Protein AF-A0A836SWH4-F1 (afdb_monomer)

Radius of gyration: 23.83 Å; Cα contacts (8 Å, |Δi|>4): 58; chains: 1; bounding box: 42×66×72 Å

pLDDT: mean 87.06, std 19.88, range [36.25, 98.75]

Solvent-accessible surface area (backbone atoms only — not comparable to full-atom values): 7733 Å² total; per-residue (Å²): 137,92,85,79,89,80,86,86,80,78,75,81,86,83,90,84,80,84,80,75,83,64,74,82,71,76,48,39,62,59,53,8,50,56,53,33,54,53,45,36,74,74,52,69,51,49,73,71,43,45,57,53,47,32,54,53,35,29,57,47,34,44,54,45,48,53,54,72,68,41,83,88,55,54,75,63,60,41,50,50,55,48,48,52,50,52,51,53,51,49,57,57,48,55,76,64,42,52,72,68,43,42,51,52,46,62,66,46,51,60,54,53,54,49,50,56,51,52,52,53,52,50,54,51,55,62,74,75,108

Foldseek 3Di:
DDDDDDDPPDDDDDPPPDPPDDPPDDDLLRQLVVVLVVLCVQQVDDPVLSVQSSVLSSVLSVVLVVLVPPPVDDPVRSVVSNVVSVVVSLVSNPVSHDPVSNVSVVVCVVVVVVVVVVVVVVVVVVVVD

Mean predicted aligned error: 9.41 Å

Sequence (129 aa):
MKKTMTILMSLFFVVAIFNQAKAQQKTPEEKAKIQTDKLVTSLNLTKVQTDKVHAIALKYAEKIENVRLNNSLIAEERQDQIKDLREEREQELKTVLTPEQFEKYKELKPQWKKENREQRKLEQLKKMK

Secondary structure (DSSP, 8-state):
------------------------PPPHHHHHHHHHHHHHHHHT--HHHHHHHHHHHHHHHHHHHHHHH-TTS-HHHHHHHHHHHHHHHHHHHHHHS-HHHHHHHHHHHHHHHHHHHHHHHHHHHHHT-

Nearest PDB structures (foldseek):
  5iz2-assembly1_B  TM=6.118E-01  e=9.387E+00  Trichonephila clavipes
  7e4g-assembly1_A  TM=6.120E-01  e=9.919E+00  Promethearchaeati archaeon

Structure (mmCIF, N/CA/C/O backbone):
data_AF-A0A836SWH4-F1
#
_entry.id   AF-A0A836SWH4-F1
#
loop_
_atom_site.group_PDB
_atom_site.id
_atom_site.type_symbol
_atom_site.label_atom_id
_atom_site.label_alt_id
_atom_site.label_comp_id
_atom_site.label_asym_id
_atom_site.label_entity_id
_atom_site.label_seq_id
_atom_site.pdbx_PDB_ins_code
_atom_site.Cartn_x
_atom_site.Cartn_y
_atom_site.Cartn_z
_atom_site.occupancy
_atom_site.B_iso_or_equiv
_atom_site.auth_seq_id
_atom_site.auth_comp_id
_atom_site.auth_asym_id
_atom_site.auth_atom_id
_atom_site.pdbx_PDB_model_num
ATOM 1 N N . MET A 1 1 ? 0.375 -55.894 -55.316 1.00 36.25 1 MET A N 1
ATOM 2 C CA . MET A 1 1 ? 1.427 -56.347 -54.377 1.00 36.25 1 MET A CA 1
ATOM 3 C C . MET A 1 1 ? 2.005 -55.122 -53.696 1.00 36.25 1 MET A C 1
ATOM 5 O O . MET A 1 1 ? 2.379 -54.181 -54.378 1.00 36.25 1 MET A O 1
ATOM 9 N N . LYS A 1 2 ? 1.948 -55.103 -52.363 1.00 39.84 2 LYS A N 1
ATOM 10 C CA . LYS A 1 2 ? 2.339 -53.984 -51.495 1.00 39.84 2 LYS A CA 1
ATOM 11 C C . LYS A 1 2 ? 3.861 -53.821 -51.478 1.00 39.84 2 LYS A C 1
ATOM 13 O O . LYS A 1 2 ? 4.537 -54.847 -51.465 1.00 39.84 2 LYS A O 1
ATOM 18 N N . LYS A 1 3 ? 4.333 -52.570 -51.429 1.00 40.06 3 LYS A N 1
ATOM 19 C CA . LYS A 1 3 ? 5.626 -52.036 -50.930 1.00 40.06 3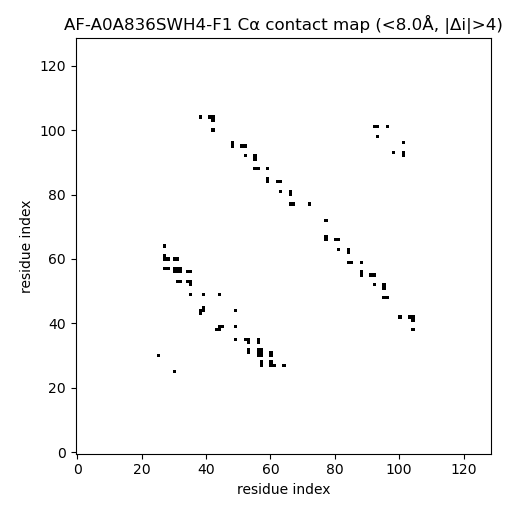 LYS A CA 1
ATOM 20 C C . LYS A 1 3 ? 5.678 -50.568 -51.389 1.00 40.06 3 LYS A C 1
ATOM 22 O O . LYS A 1 3 ? 5.357 -50.333 -52.543 1.00 40.06 3 LYS A O 1
ATOM 27 N N . THR A 1 4 ? 6.028 -49.518 -50.662 1.00 48.22 4 THR A N 1
ATOM 28 C CA . THR A 1 4 ? 6.430 -49.174 -49.285 1.00 48.22 4 THR A CA 1
ATOM 29 C C . THR A 1 4 ? 6.580 -47.638 -49.312 1.00 48.22 4 THR A C 1
ATOM 31 O O . THR A 1 4 ? 6.678 -47.076 -50.400 1.00 48.22 4 THR A O 1
ATOM 34 N N . MET A 1 5 ? 6.737 -47.000 -48.144 1.00 41.34 5 MET A N 1
ATOM 35 C CA . MET A 1 5 ? 7.207 -45.610 -47.962 1.00 41.34 5 MET A CA 1
ATOM 36 C C . MET A 1 5 ? 6.170 -44.526 -48.336 1.00 41.34 5 MET A C 1
ATOM 38 O O . MET A 1 5 ? 5.769 -44.411 -49.479 1.00 41.34 5 MET A O 1
ATOM 42 N N . THR A 1 6 ? 5.685 -43.645 -47.461 1.00 43.91 6 THR A N 1
ATOM 43 C CA . THR A 1 6 ? 6.381 -42.948 -46.375 1.00 43.91 6 THR A CA 1
ATOM 44 C C . THR A 1 6 ? 5.323 -42.406 -45.409 1.00 43.91 6 THR A C 1
ATOM 46 O O . THR A 1 6 ? 4.424 -41.675 -45.816 1.00 43.91 6 THR A O 1
ATOM 49 N N . ILE A 1 7 ? 5.414 -42.775 -44.132 1.00 44.78 7 ILE A N 1
ATOM 50 C CA . ILE A 1 7 ? 4.657 -42.143 -43.049 1.00 44.78 7 ILE A CA 1
ATOM 51 C C . ILE A 1 7 ? 5.384 -40.832 -42.743 1.00 44.78 7 ILE A C 1
ATOM 53 O O . ILE A 1 7 ? 6.481 -40.855 -42.188 1.00 44.78 7 ILE A O 1
ATOM 57 N N . LEU A 1 8 ? 4.802 -39.694 -43.124 1.00 42.84 8 LEU A N 1
ATOM 58 C CA . LEU A 1 8 ? 5.292 -38.385 -42.700 1.00 42.84 8 LEU A CA 1
ATOM 59 C C . LEU A 1 8 ? 4.770 -38.104 -41.284 1.00 42.84 8 LEU A C 1
ATOM 61 O O . LEU A 1 8 ? 3.805 -37.379 -41.075 1.00 42.84 8 LEU A O 1
ATOM 65 N N . MET A 1 9 ? 5.407 -38.740 -40.305 1.00 47.31 9 MET A N 1
ATOM 66 C CA . MET A 1 9 ? 5.320 -38.370 -38.897 1.00 47.31 9 MET A CA 1
ATOM 67 C C . MET A 1 9 ? 6.375 -37.284 -38.661 1.00 47.31 9 MET A C 1
ATOM 69 O O . MET A 1 9 ? 7.498 -37.565 -38.250 1.00 47.31 9 MET A O 1
ATOM 73 N N . SER A 1 10 ? 6.041 -36.039 -39.009 1.00 48.62 10 SER A N 1
ATOM 74 C CA . SER A 1 10 ? 6.907 -34.882 -38.779 1.00 48.62 10 SER A CA 1
ATOM 75 C C . SER A 1 10 ? 6.621 -34.249 -37.417 1.00 48.62 10 SER A C 1
ATOM 77 O O . SER A 1 10 ? 5.643 -33.529 -37.243 1.00 48.62 10 SER A O 1
ATOM 79 N N . LEU A 1 11 ? 7.534 -34.553 -36.495 1.00 41.72 11 LEU A N 1
ATOM 80 C CA . LEU A 1 11 ? 8.120 -33.684 -35.473 1.00 41.72 11 LEU A CA 1
ATOM 81 C C . LEU A 1 11 ? 7.197 -32.871 -34.543 1.00 41.72 11 LEU A C 1
ATOM 83 O O . LEU A 1 11 ? 6.689 -31.810 -34.881 1.00 41.72 11 LEU A O 1
ATOM 87 N N . PHE A 1 12 ? 7.143 -33.353 -33.299 1.00 39.53 12 PHE A N 1
ATOM 88 C CA . PHE A 1 12 ? 7.594 -32.634 -32.100 1.00 39.53 12 PHE A CA 1
ATOM 89 C C . PHE A 1 12 ? 7.277 -31.130 -31.996 1.00 39.53 12 PHE A C 1
ATOM 91 O O . PHE A 1 12 ? 7.949 -30.290 -32.576 1.00 39.53 12 PHE A O 1
ATOM 98 N N . PHE A 1 13 ? 6.309 -30.842 -31.122 1.00 44.72 13 PHE A N 1
ATOM 99 C CA . PHE A 1 13 ? 6.470 -30.042 -29.900 1.00 44.72 13 PHE A CA 1
ATOM 100 C C . PHE A 1 13 ? 7.331 -28.759 -29.949 1.00 44.72 13 PHE A C 1
ATOM 102 O O . PHE A 1 13 ? 8.515 -28.775 -30.261 1.00 44.72 13 PHE A O 1
ATOM 109 N N . VAL A 1 14 ? 6.741 -27.714 -29.354 1.00 46.75 14 VAL A N 1
ATOM 110 C CA . VAL A 1 14 ? 7.338 -26.472 -28.824 1.00 46.75 14 VAL A CA 1
ATOM 111 C C . VAL A 1 14 ? 7.306 -25.259 -29.759 1.00 46.75 14 VAL A C 1
ATOM 113 O O . VAL A 1 14 ? 8.257 -24.976 -30.471 1.00 46.75 14 VAL A O 1
ATOM 116 N N . VAL A 1 15 ? 6.285 -24.417 -29.558 1.00 47.84 15 VAL A N 1
ATOM 117 C CA . VAL A 1 15 ? 6.526 -23.023 -29.132 1.00 47.84 15 VAL A CA 1
ATOM 118 C C . VAL A 1 15 ? 5.580 -22.695 -27.970 1.00 47.84 15 VAL A C 1
ATOM 120 O O . VAL A 1 15 ? 4.670 -21.882 -28.065 1.00 47.84 15 VAL A O 1
ATOM 123 N N . ALA A 1 16 ? 5.786 -23.371 -26.842 1.00 53.53 16 ALA A N 1
ATOM 124 C CA . ALA A 1 16 ? 5.373 -22.866 -25.537 1.00 53.53 16 ALA A CA 1
ATOM 125 C C . ALA A 1 16 ? 6.625 -22.300 -24.861 1.00 53.53 16 ALA A C 1
ATOM 127 O O . ALA A 1 16 ? 7.194 -22.919 -23.969 1.00 53.53 16 ALA A O 1
ATOM 128 N N . ILE A 1 17 ? 7.112 -21.151 -25.335 1.00 51.72 17 ILE A N 1
ATOM 129 C CA . ILE A 1 17 ? 8.222 -20.449 -24.683 1.00 51.72 17 ILE A CA 1
ATOM 130 C C . ILE A 1 17 ? 7.869 -18.973 -24.583 1.00 51.72 17 ILE A C 1
ATOM 132 O O . ILE A 1 17 ? 8.267 -18.180 -25.418 1.00 51.72 17 ILE A O 1
ATOM 136 N N . PHE A 1 18 ? 7.120 -18.633 -23.536 1.00 51.06 18 PHE A N 1
ATOM 137 C CA . PHE A 1 18 ? 7.416 -17.488 -22.667 1.00 51.06 18 PHE A CA 1
ATOM 138 C C . PHE A 1 18 ? 6.918 -17.786 -21.244 1.00 51.06 18 PHE A C 1
ATOM 140 O O . PHE A 1 18 ? 6.307 -16.954 -20.587 1.00 51.06 18 PHE A O 1
ATOM 147 N N . ASN A 1 19 ? 7.201 -18.988 -20.733 1.00 51.00 19 ASN A N 1
ATOM 148 C CA . ASN A 1 19 ? 7.202 -19.225 -19.287 1.00 51.00 19 ASN A CA 1
ATOM 149 C C . ASN A 1 19 ? 8.652 -19.172 -18.798 1.00 51.00 19 ASN A C 1
ATOM 151 O O . ASN A 1 19 ? 9.246 -20.150 -18.351 1.00 51.00 19 ASN A O 1
ATOM 155 N N . GLN A 1 20 ? 9.258 -17.998 -18.966 1.00 46.03 20 GLN A N 1
ATOM 156 C CA . GLN A 1 20 ? 10.569 -17.699 -18.416 1.00 46.03 20 GLN A CA 1
ATOM 157 C C . GLN A 1 20 ? 10.384 -17.439 -16.919 1.00 46.03 20 GLN A C 1
ATOM 159 O O . GLN A 1 20 ? 9.998 -16.342 -16.531 1.00 46.03 20 GLN A O 1
ATOM 164 N N . ALA A 1 21 ? 10.564 -18.493 -16.118 1.00 44.81 21 ALA A N 1
ATOM 165 C CA . ALA A 1 21 ? 10.852 -18.513 -14.681 1.00 44.81 21 ALA A CA 1
ATOM 166 C C . ALA A 1 21 ? 10.640 -17.187 -13.912 1.00 44.81 21 ALA A C 1
ATOM 168 O O . ALA A 1 21 ? 11.568 -16.639 -13.316 1.00 44.81 21 ALA A O 1
ATOM 169 N N . LYS A 1 22 ? 9.409 -16.669 -13.861 1.00 46.31 22 LYS A N 1
ATOM 170 C CA . LYS A 1 22 ? 9.028 -15.719 -12.819 1.00 46.31 22 LYS A CA 1
ATOM 171 C C . LYS A 1 22 ? 8.652 -16.581 -11.629 1.00 46.31 22 LYS A C 1
ATOM 173 O O . LYS A 1 22 ? 7.613 -17.233 -11.664 1.00 46.31 22 LYS A O 1
ATOM 178 N N . ALA A 1 23 ? 9.494 -16.610 -10.593 1.00 54.34 23 ALA A N 1
ATOM 179 C CA . ALA A 1 23 ? 9.047 -17.020 -9.262 1.00 54.34 23 ALA A CA 1
ATOM 180 C C . ALA A 1 23 ? 7.659 -16.405 -9.045 1.00 54.34 23 ALA A C 1
ATOM 182 O O . ALA A 1 23 ? 7.532 -15.192 -9.225 1.00 54.34 23 ALA A O 1
ATOM 183 N N . GLN A 1 24 ? 6.642 -17.242 -8.816 1.00 57.34 24 GLN A N 1
ATOM 184 C CA . GLN A 1 24 ? 5.224 -16.898 -8.948 1.00 57.34 24 GLN A CA 1
ATOM 185 C C . GLN A 1 24 ? 4.935 -15.564 -8.252 1.00 57.34 24 GLN A C 1
ATOM 187 O O . GLN A 1 24 ? 4.863 -15.480 -7.024 1.00 57.34 24 GLN A O 1
ATOM 192 N N . GLN A 1 25 ? 4.891 -14.480 -9.034 1.00 77.56 25 GLN A N 1
ATOM 193 C CA . GLN A 1 25 ? 4.710 -13.155 -8.466 1.00 77.56 25 GLN A CA 1
ATOM 194 C C . GLN A 1 25 ? 3.273 -13.068 -7.986 1.00 77.56 25 GLN A C 1
ATOM 196 O O . GLN A 1 25 ? 2.350 -13.348 -8.745 1.00 77.56 25 GLN A O 1
ATOM 201 N N . LYS A 1 26 ? 3.097 -12.672 -6.724 1.00 91.69 26 LYS A N 1
ATOM 202 C CA . LYS A 1 26 ? 1.768 -12.497 -6.141 1.00 91.69 26 LYS A CA 1
ATOM 203 C C . LYS A 1 26 ? 0.934 -11.539 -6.990 1.00 91.69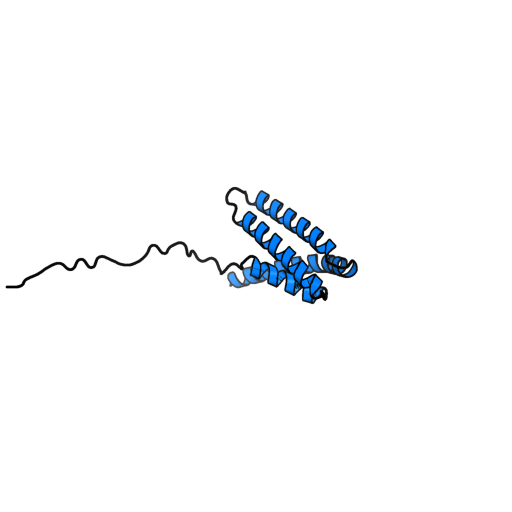 26 LYS A C 1
ATOM 205 O O . LYS A 1 26 ? 1.423 -10.469 -7.380 1.00 91.69 26 LYS A O 1
ATOM 210 N N . THR A 1 27 ? -0.316 -11.913 -7.222 1.00 95.69 27 THR A N 1
ATOM 211 C CA . THR A 1 27 ? -1.315 -11.086 -7.908 1.00 95.69 27 THR A CA 1
ATOM 212 C C . THR A 1 27 ? -1.605 -9.802 -7.113 1.00 95.69 27 THR A C 1
ATOM 214 O O . THR A 1 27 ? -1.293 -9.735 -5.916 1.00 95.69 27 THR A O 1
ATOM 217 N N . PRO A 1 28 ? -2.180 -8.754 -7.738 1.00 97.00 28 PRO A N 1
ATOM 218 C CA . PRO A 1 28 ? -2.644 -7.569 -7.014 1.00 97.00 28 PRO A CA 1
ATOM 219 C C . PRO A 1 28 ? -3.585 -7.911 -5.854 1.00 97.00 28 PRO A C 1
ATOM 221 O O . PRO A 1 28 ? -3.399 -7.384 -4.761 1.00 97.00 28 PRO A O 1
ATOM 224 N N . GLU A 1 29 ? -4.493 -8.864 -6.056 1.00 97.31 29 GLU A N 1
ATOM 225 C CA . GLU A 1 29 ? -5.439 -9.331 -5.038 1.00 97.31 29 GLU A CA 1
ATOM 226 C C . GLU A 1 29 ? -4.736 -10.000 -3.850 1.00 97.31 29 GLU A C 1
ATOM 228 O O . GLU A 1 29 ? -4.939 -9.626 -2.697 1.00 97.31 29 GLU A O 1
ATOM 233 N N . GLU A 1 30 ? -3.806 -10.925 -4.100 1.00 97.38 30 GLU A N 1
ATOM 234 C CA . GLU A 1 30 ? -3.029 -11.544 -3.018 1.00 97.38 30 GLU A CA 1
ATOM 235 C C . GLU A 1 30 ? -2.181 -10.511 -2.261 1.00 97.38 30 GLU A C 1
ATOM 237 O O . GLU A 1 30 ? -2.034 -10.583 -1.038 1.00 97.38 30 GLU A O 1
ATOM 242 N N . LYS A 1 31 ? -1.607 -9.535 -2.980 1.00 96.38 31 LYS A N 1
ATOM 243 C CA . LYS A 1 31 ? -0.862 -8.418 -2.381 1.00 96.38 31 LYS A CA 1
ATOM 244 C C . LYS A 1 31 ? -1.779 -7.536 -1.530 1.00 96.38 31 LYS A C 1
ATOM 246 O O . LYS A 1 31 ? -1.326 -7.064 -0.486 1.00 96.38 31 LYS A O 1
ATOM 251 N N . ALA A 1 32 ? -3.011 -7.291 -1.970 1.00 98.00 32 ALA A N 1
ATOM 252 C CA . ALA A 1 32 ? -4.009 -6.518 -1.242 1.00 98.00 32 ALA A CA 1
ATOM 253 C C . ALA A 1 32 ? -4.413 -7.239 0.043 1.00 98.00 32 ALA A C 1
ATOM 255 O O . ALA A 1 32 ? -4.274 -6.669 1.123 1.00 98.00 32 ALA A O 1
ATOM 256 N N . LYS A 1 33 ? -4.760 -8.526 -0.055 1.00 98.00 33 LYS A N 1
ATOM 257 C CA . LYS A 1 33 ? -5.104 -9.367 1.093 1.00 98.00 33 LYS A CA 1
ATOM 258 C C . LYS A 1 33 ? -4.012 -9.367 2.162 1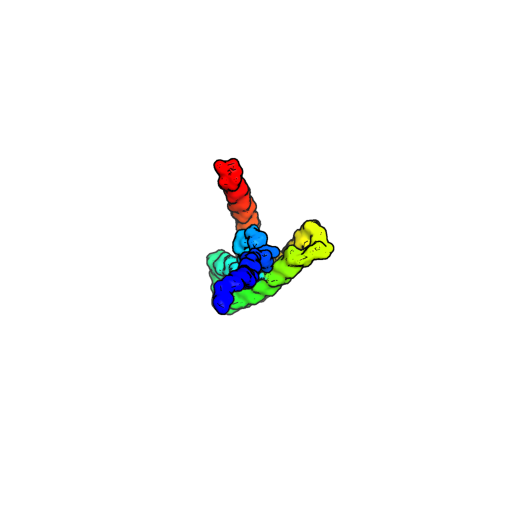.00 98.00 33 LYS A C 1
ATOM 260 O O . LYS A 1 33 ? -4.295 -9.094 3.321 1.00 98.00 33 LYS A O 1
ATOM 265 N N . ILE A 1 34 ? -2.750 -9.590 1.782 1.00 96.94 34 ILE A N 1
ATOM 266 C CA . ILE A 1 34 ? -1.622 -9.582 2.734 1.00 96.94 34 ILE A CA 1
ATOM 267 C C . ILE A 1 34 ? -1.490 -8.228 3.440 1.00 96.94 34 ILE A C 1
ATOM 269 O O . ILE A 1 34 ? -1.217 -8.173 4.640 1.00 96.94 34 ILE A O 1
ATOM 273 N N . GLN A 1 35 ? -1.651 -7.127 2.702 1.00 96.31 35 GLN A N 1
ATOM 274 C CA . GLN A 1 35 ? -1.596 -5.790 3.289 1.00 96.31 35 GLN A CA 1
ATOM 275 C C . GLN A 1 35 ? -2.747 -5.570 4.269 1.00 96.31 35 GLN A C 1
ATOM 277 O O . GLN A 1 35 ? -2.508 -5.074 5.369 1.00 96.31 35 GLN A O 1
ATOM 282 N N . THR A 1 36 ? -3.962 -5.959 3.890 1.00 98.19 36 THR A N 1
ATOM 283 C CA . THR A 1 36 ? -5.149 -5.852 4.738 1.00 98.19 36 THR A CA 1
ATOM 284 C C . THR A 1 36 ? -4.996 -6.682 6.001 1.00 98.19 36 THR A C 1
ATOM 286 O O . THR A 1 36 ? -5.114 -6.124 7.085 1.00 98.19 36 THR A O 1
ATOM 289 N N . ASP A 1 37 ? -4.634 -7.961 5.895 1.00 98.00 37 ASP A N 1
ATOM 290 C CA . ASP A 1 37 ? -4.452 -8.863 7.041 1.00 98.00 37 ASP A CA 1
ATOM 291 C C . ASP A 1 37 ? -3.424 -8.302 8.042 1.00 98.00 37 ASP A C 1
ATOM 293 O O . ASP A 1 37 ? -3.628 -8.323 9.261 1.00 98.00 37 ASP A O 1
ATOM 297 N N . LYS A 1 38 ? -2.330 -7.720 7.531 1.00 97.44 38 LYS A N 1
ATOM 298 C CA . LYS A 1 38 ? -1.322 -7.050 8.361 1.00 97.44 38 LYS A CA 1
ATOM 299 C C . LYS A 1 38 ? -1.894 -5.843 9.112 1.00 97.44 38 LYS A C 1
ATOM 301 O O . LYS A 1 38 ? -1.563 -5.640 10.280 1.00 97.44 38 LYS A O 1
ATOM 306 N N . LEU A 1 39 ? -2.739 -5.037 8.469 1.00 97.62 39 LEU A N 1
ATOM 307 C CA . LEU A 1 39 ? -3.385 -3.894 9.118 1.00 97.62 39 LEU A CA 1
ATOM 308 C C . LEU A 1 39 ? -4.470 -4.327 10.109 1.00 97.62 39 LEU A C 1
ATOM 310 O O . LEU A 1 39 ? -4.518 -3.772 11.202 1.00 97.62 39 LEU A O 1
ATOM 314 N N . VAL A 1 40 ? -5.275 -5.341 9.780 1.00 97.88 40 VAL A N 1
ATOM 315 C CA . VAL A 1 40 ? -6.291 -5.919 10.677 1.00 97.88 40 VAL A CA 1
ATOM 316 C C . VAL A 1 40 ? -5.655 -6.342 11.994 1.00 97.88 40 VAL A C 1
ATOM 318 O O . VAL A 1 40 ? -6.070 -5.879 13.052 1.00 97.88 40 VAL A O 1
ATOM 321 N N . THR A 1 41 ? -4.601 -7.154 11.918 1.00 97.00 41 THR A N 1
ATOM 322 C CA . THR A 1 41 ? -3.883 -7.668 13.095 1.00 97.00 41 THR A CA 1
ATOM 323 C C . THR A 1 41 ? -3.162 -6.574 13.881 1.00 97.00 41 THR A C 1
ATOM 325 O O . THR A 1 41 ? -3.133 -6.610 15.106 1.00 97.00 41 THR A O 1
ATOM 328 N N . SER A 1 42 ? -2.599 -5.573 13.203 1.00 96.88 42 SER A N 1
ATOM 329 C CA . SER A 1 42 ? -1.817 -4.527 13.874 1.00 96.88 42 SER A CA 1
ATOM 330 C C . SER A 1 42 ? -2.679 -3.430 14.500 1.00 96.88 42 SER A C 1
ATOM 332 O O . SER A 1 42 ? -2.276 -2.827 15.497 1.00 96.88 42 SER A O 1
ATOM 334 N N . LEU A 1 43 ? -3.843 -3.141 13.914 1.00 98.06 43 LEU A N 1
ATOM 335 C CA . LEU A 1 43 ? -4.679 -1.985 14.255 1.00 98.06 43 LEU A CA 1
ATOM 336 C C . LEU A 1 43 ? -6.052 -2.368 14.826 1.00 98.06 43 LEU A C 1
ATOM 338 O O . LEU A 1 43 ? -6.829 -1.473 15.151 1.00 98.06 43 LEU A O 1
ATOM 342 N N . ASN A 1 44 ? -6.345 -3.668 14.956 1.00 97.12 44 ASN A N 1
ATOM 343 C CA . ASN A 1 44 ? -7.635 -4.195 15.415 1.00 97.12 44 ASN A CA 1
ATOM 344 C C . ASN A 1 44 ? -8.808 -3.604 14.616 1.00 97.12 44 ASN A C 1
ATOM 346 O O . ASN A 1 44 ? -9.735 -3.021 15.177 1.00 97.12 44 ASN A O 1
ATOM 350 N N . LEU A 1 45 ? -8.727 -3.691 13.286 1.00 98.25 45 LEU A N 1
ATOM 351 C CA . LEU A 1 45 ? -9.739 -3.107 12.408 1.00 98.25 45 LEU A CA 1
ATOM 352 C C . LEU A 1 45 ? -11.100 -3.783 12.600 1.00 98.25 45 LEU A C 1
ATOM 354 O O . LEU A 1 45 ? -11.199 -5.005 12.696 1.00 98.25 45 LEU A O 1
ATOM 358 N N . THR A 1 46 ? -12.168 -2.987 12.573 1.00 98.38 46 THR A N 1
ATOM 359 C CA . THR A 1 46 ? -13.534 -3.524 12.487 1.00 98.38 46 THR A CA 1
ATOM 360 C C . THR A 1 46 ? -13.775 -4.180 11.125 1.00 98.38 46 THR A C 1
ATOM 362 O O . THR A 1 46 ? -13.047 -3.922 10.162 1.00 98.38 46 THR A O 1
ATOM 365 N N . LYS A 1 47 ? -14.842 -4.980 10.986 1.00 97.81 47 LYS A N 1
ATOM 366 C CA . LYS A 1 47 ? -15.210 -5.570 9.687 1.00 97.81 47 LYS A CA 1
ATOM 367 C C . LYS A 1 47 ? -15.407 -4.501 8.602 1.00 97.81 47 LYS A C 1
ATOM 369 O O . LYS A 1 47 ? -14.858 -4.619 7.515 1.00 97.81 47 LYS A O 1
ATOM 374 N N . VAL A 1 48 ? -16.126 -3.424 8.923 1.00 98.00 48 VAL A N 1
ATOM 375 C CA . VAL A 1 48 ? -16.391 -2.326 7.976 1.00 98.00 48 VAL A CA 1
ATOM 376 C C . VAL A 1 48 ? -15.096 -1.627 7.550 1.00 98.00 48 VAL A C 1
ATOM 378 O O . VAL A 1 48 ? -14.922 -1.312 6.375 1.00 98.00 48 VAL A O 1
ATOM 381 N N . GLN A 1 49 ? -14.168 -1.398 8.484 1.00 98.19 49 GLN A N 1
ATOM 382 C CA . GLN A 1 49 ? -12.857 -0.838 8.151 1.00 98.19 49 GLN A CA 1
ATOM 383 C C . GLN A 1 49 ? -12.024 -1.808 7.315 1.00 98.19 49 GLN A C 1
ATOM 385 O O . GLN A 1 49 ? -11.377 -1.377 6.370 1.00 98.19 49 GLN A O 1
ATOM 390 N N . THR A 1 50 ? -12.072 -3.103 7.623 1.00 98.56 50 THR A N 1
ATOM 391 C CA . THR A 1 50 ? -11.363 -4.154 6.882 1.00 98.56 50 THR A CA 1
ATOM 392 C C . THR A 1 50 ? -11.784 -4.177 5.416 1.00 98.56 50 THR A C 1
ATOM 394 O O . THR A 1 50 ? -10.922 -4.122 4.542 1.00 98.56 50 THR A O 1
ATOM 397 N N . ASP A 1 51 ? -13.092 -4.167 5.146 1.00 98.44 51 ASP A N 1
ATOM 398 C CA . ASP A 1 51 ? -13.638 -4.182 3.783 1.00 98.44 51 ASP A CA 1
ATOM 399 C C . ASP A 1 51 ? -13.173 -2.938 2.988 1.00 98.44 51 ASP A C 1
ATOM 401 O O . ASP A 1 51 ? -12.708 -3.044 1.850 1.00 98.44 51 ASP A O 1
ATOM 405 N N . LYS A 1 52 ? -13.195 -1.750 3.614 1.00 98.56 52 LYS A N 1
ATOM 406 C CA . LYS A 1 52 ? -12.704 -0.498 3.003 1.00 98.56 52 LYS A CA 1
ATOM 407 C C . LYS A 1 52 ? -11.189 -0.496 2.782 1.00 98.56 52 LYS A C 1
ATOM 409 O O . LYS A 1 52 ? -10.721 -0.093 1.720 1.00 98.56 52 LYS A O 1
ATOM 414 N N . VAL A 1 53 ? -10.417 -0.952 3.767 1.00 98.56 53 VAL A N 1
ATOM 415 C CA . VAL A 1 53 ? -8.955 -1.065 3.670 1.00 98.56 53 VAL A CA 1
ATOM 416 C C . VAL A 1 53 ? -8.567 -2.044 2.567 1.00 98.56 53 VAL A C 1
ATOM 418 O O . VAL A 1 53 ? -7.632 -1.755 1.826 1.00 98.56 53 VAL A O 1
ATOM 421 N N . HIS A 1 54 ? -9.300 -3.148 2.402 1.00 98.69 54 HIS A N 1
ATOM 422 C CA . HIS A 1 54 ? -9.084 -4.088 1.307 1.00 98.69 54 HIS A CA 1
ATOM 423 C C . HIS A 1 54 ? -9.318 -3.450 -0.059 1.00 98.69 54 HIS A C 1
ATOM 425 O O . HIS A 1 54 ? -8.453 -3.547 -0.925 1.00 98.69 54 HIS 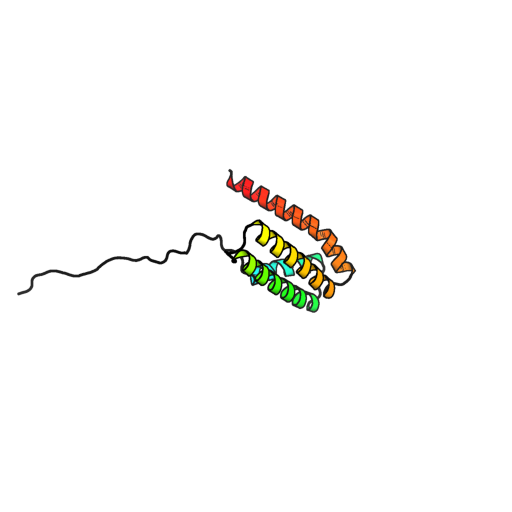A O 1
ATOM 431 N N . ALA A 1 55 ? -10.433 -2.738 -0.236 1.00 98.69 55 ALA A N 1
ATOM 432 C CA . ALA A 1 55 ? -10.716 -2.030 -1.483 1.00 98.69 55 ALA A CA 1
ATOM 433 C C . ALA A 1 55 ? -9.616 -1.006 -1.828 1.00 98.69 55 ALA A C 1
ATOM 435 O O . ALA A 1 55 ? -9.145 -0.957 -2.965 1.00 98.69 55 ALA A O 1
ATOM 436 N N . ILE A 1 56 ? -9.144 -0.241 -0.835 1.00 98.69 56 ILE A N 1
ATOM 437 C CA . ILE A 1 56 ? -8.011 0.683 -0.999 1.00 98.69 56 ILE A CA 1
ATOM 438 C C . ILE A 1 56 ? -6.739 -0.098 -1.366 1.00 98.69 56 ILE A C 1
ATOM 440 O O . ILE A 1 56 ? -6.041 0.250 -2.318 1.00 98.69 56 ILE A O 1
ATOM 444 N N . ALA A 1 57 ? -6.420 -1.173 -0.643 1.00 98.31 57 ALA A N 1
ATOM 445 C CA . ALA A 1 57 ? -5.221 -1.968 -0.886 1.00 98.31 57 ALA A CA 1
ATOM 446 C C . ALA A 1 57 ? -5.202 -2.579 -2.296 1.00 98.31 57 ALA A C 1
ATOM 448 O O . ALA A 1 57 ? -4.153 -2.543 -2.941 1.00 98.31 57 ALA A O 1
ATOM 449 N N . LEU A 1 58 ? -6.344 -3.072 -2.786 1.00 98.75 58 LEU A N 1
ATOM 450 C CA . LEU A 1 58 ? -6.501 -3.615 -4.135 1.00 98.75 58 LEU A CA 1
ATOM 451 C C . LEU A 1 58 ? -6.295 -2.540 -5.198 1.00 98.75 58 LEU A C 1
ATOM 453 O O . LEU A 1 58 ? -5.399 -2.680 -6.030 1.00 98.75 58 LEU A O 1
ATOM 457 N N . LY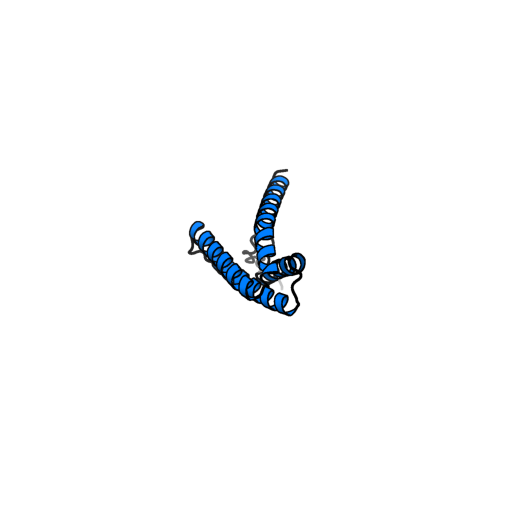S A 1 59 ? -7.024 -1.421 -5.096 1.00 98.62 59 LYS A N 1
ATOM 458 C CA . LYS A 1 59 ? -6.898 -0.273 -6.007 1.00 98.62 59 LYS A CA 1
ATOM 459 C C . LYS A 1 59 ? -5.437 0.135 -6.207 1.00 98.62 59 LYS A C 1
ATOM 461 O O . LYS A 1 59 ? -4.971 0.307 -7.333 1.00 98.62 59 LYS A O 1
ATOM 466 N N . TYR A 1 60 ? -4.685 0.288 -5.117 1.00 98.56 60 TYR A N 1
ATOM 467 C CA . TYR A 1 60 ? -3.282 0.695 -5.207 1.00 98.56 60 TYR A CA 1
ATOM 468 C C . TYR A 1 60 ? -2.341 -0.445 -5.604 1.00 98.56 60 TYR A C 1
ATOM 470 O O . TYR A 1 60 ? -1.319 -0.180 -6.236 1.00 98.56 60 TYR A O 1
ATOM 478 N N . ALA A 1 61 ? -2.660 -1.702 -5.287 1.00 98.12 61 ALA A N 1
ATOM 479 C CA . ALA A 1 61 ? -1.898 -2.844 -5.783 1.00 98.12 61 ALA A CA 1
ATOM 480 C C . ALA A 1 61 ? -1.968 -2.940 -7.315 1.00 98.12 61 ALA A C 1
ATOM 482 O O . ALA A 1 61 ? -0.928 -3.139 -7.942 1.00 98.12 61 ALA A O 1
ATOM 483 N N . GLU A 1 62 ? -3.145 -2.730 -7.905 1.00 98.25 62 GLU A N 1
ATOM 484 C CA . GLU A 1 62 ? -3.357 -2.705 -9.358 1.00 98.25 62 GLU A CA 1
ATOM 485 C C . GLU A 1 62 ? -2.639 -1.527 -10.020 1.00 98.25 62 GLU A C 1
ATOM 487 O O . GLU A 1 62 ? -1.864 -1.729 -10.955 1.00 98.25 62 GLU A O 1
ATOM 492 N N . LYS A 1 63 ? -2.805 -0.302 -9.494 1.00 98.31 63 LYS A N 1
ATOM 493 C CA . LYS A 1 63 ? -2.090 0.881 -10.009 1.00 98.31 63 LYS A CA 1
ATOM 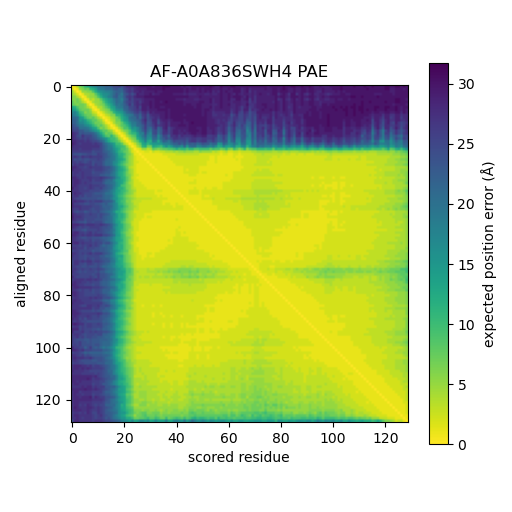494 C C . LYS A 1 63 ? -0.572 0.677 -10.000 1.00 98.31 63 LYS A C 1
ATOM 496 O O . LYS A 1 63 ? 0.100 0.955 -10.991 1.00 98.31 63 LYS A O 1
ATOM 501 N N . ILE A 1 64 ? -0.024 0.164 -8.897 1.00 97.94 64 ILE A N 1
ATOM 502 C CA . ILE A 1 64 ? 1.412 -0.112 -8.782 1.00 97.94 64 ILE A CA 1
ATOM 503 C C . ILE A 1 64 ? 1.840 -1.203 -9.770 1.00 97.94 64 ILE A C 1
ATOM 505 O O . ILE A 1 64 ? 2.935 -1.120 -10.323 1.00 97.94 64 ILE A O 1
ATOM 509 N N . GLU A 1 65 ? 1.021 -2.232 -9.985 1.00 96.38 65 GLU A N 1
ATOM 510 C CA . GLU A 1 65 ? 1.323 -3.278 -10.963 1.00 96.38 65 GLU A CA 1
ATOM 511 C C . GLU A 1 65 ? 1.368 -2.712 -12.389 1.00 96.38 65 GLU A C 1
ATOM 513 O O . GLU A 1 65 ? 2.334 -2.965 -13.106 1.00 96.38 65 GLU A O 1
ATOM 518 N N . ASN A 1 66 ? 0.424 -1.843 -12.756 1.00 96.81 66 ASN A N 1
ATOM 519 C CA . ASN A 1 66 ? 0.433 -1.148 -14.046 1.00 96.81 66 ASN A CA 1
ATOM 520 C C . ASN A 1 66 ? 1.703 -0.304 -14.228 1.00 96.81 66 ASN A C 1
ATOM 522 O O . ASN A 1 66 ? 2.362 -0.393 -15.264 1.00 96.81 66 ASN A O 1
ATOM 526 N N . VAL A 1 67 ? 2.113 0.446 -13.196 1.00 97.56 67 VAL A N 1
ATOM 527 C CA . VAL A 1 67 ? 3.376 1.204 -13.220 1.00 97.56 67 VAL 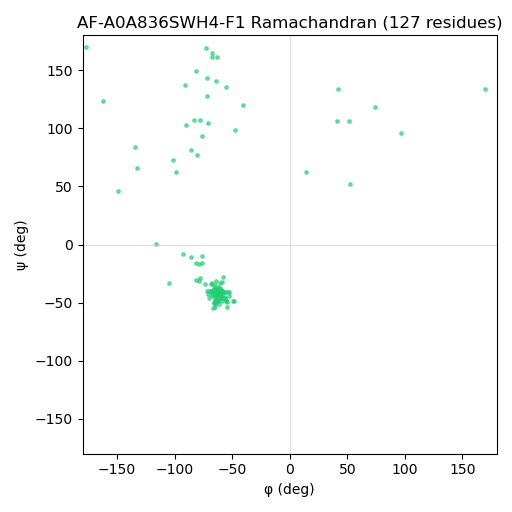A CA 1
ATOM 528 C C . VAL A 1 67 ? 4.582 0.273 -13.352 1.00 97.56 67 VAL A C 1
ATOM 530 O O . VAL A 1 67 ? 5.524 0.598 -14.065 1.00 97.56 67 VAL A O 1
ATOM 533 N N . ARG A 1 68 ? 4.584 -0.908 -12.721 1.00 94.12 68 ARG A N 1
ATOM 534 C CA . ARG A 1 68 ? 5.680 -1.891 -12.855 1.00 94.12 68 ARG A CA 1
ATOM 535 C C . ARG A 1 68 ? 5.771 -2.522 -14.237 1.00 94.12 68 ARG A C 1
ATOM 537 O O . ARG A 1 68 ? 6.875 -2.841 -14.662 1.00 94.12 68 ARG A O 1
ATOM 544 N N . LEU A 1 69 ? 4.638 -2.730 -14.896 1.00 94.88 69 LEU A N 1
ATOM 545 C CA . LEU A 1 69 ? 4.570 -3.349 -16.218 1.00 94.88 69 LEU A CA 1
ATOM 546 C C . LEU A 1 69 ? 4.763 -2.340 -17.358 1.00 94.88 69 LEU A C 1
ATOM 548 O O . LEU A 1 69 ? 4.955 -2.744 -18.502 1.00 94.88 69 LEU A O 1
ATOM 552 N N . ASN A 1 70 ? 4.748 -1.037 -17.063 1.00 94.56 70 ASN A N 1
ATOM 553 C CA . ASN A 1 70 ? 4.954 0.000 -18.065 1.00 94.56 70 ASN A CA 1
ATOM 554 C C . ASN A 1 70 ? 6.417 0.031 -18.551 1.00 94.56 70 ASN A C 1
ATOM 556 O O . ASN A 1 70 ? 7.304 0.516 -17.848 1.00 94.56 70 ASN A O 1
ATOM 560 N N . ASN A 1 71 ? 6.678 -0.475 -19.756 1.00 94.81 71 ASN A N 1
ATOM 561 C CA . ASN A 1 71 ? 8.026 -0.538 -20.333 1.00 94.81 71 ASN A CA 1
ATOM 562 C C . ASN A 1 71 ? 8.546 0.811 -20.859 1.00 94.81 71 ASN A C 1
ATOM 564 O O . ASN A 1 71 ? 9.725 0.905 -21.185 1.00 94.81 71 ASN A O 1
ATOM 568 N N . SER A 1 72 ? 7.703 1.843 -20.932 1.00 96.62 72 SER A N 1
ATOM 569 C CA . SER A 1 72 ? 8.100 3.179 -21.393 1.00 96.62 72 SER A CA 1
ATOM 570 C C . SER A 1 72 ? 8.779 4.019 -20.308 1.00 96.62 72 SER A C 1
ATOM 572 O O . SER A 1 72 ? 9.399 5.020 -20.639 1.00 96.62 72 SER A O 1
ATOM 574 N N . LEU A 1 73 ? 8.665 3.626 -19.033 1.00 95.38 73 LEU A N 1
ATOM 575 C CA . LEU A 1 73 ? 9.252 4.351 -17.902 1.00 95.38 73 LEU A CA 1
ATOM 576 C C . LEU A 1 73 ? 10.660 3.855 -17.579 1.00 95.38 73 LEU A C 1
ATOM 578 O O . LEU A 1 73 ? 10.890 2.641 -17.462 1.00 95.38 73 LEU A O 1
ATOM 582 N N . ILE A 1 74 ? 11.575 4.782 -17.305 1.00 96.94 74 ILE A N 1
ATOM 583 C CA . ILE A 1 74 ? 12.873 4.421 -16.728 1.00 96.94 74 ILE A CA 1
ATOM 584 C C . ILE A 1 74 ? 12.723 4.023 -15.252 1.00 96.94 74 ILE A C 1
ATOM 586 O O . ILE A 1 74 ? 11.665 4.153 -14.631 1.00 96.94 74 ILE A O 1
ATOM 590 N N . ALA A 1 75 ? 13.789 3.468 -14.674 1.00 95.19 75 ALA A N 1
ATOM 591 C CA . ALA A 1 75 ? 13.755 2.950 -13.308 1.00 95.19 75 ALA A CA 1
ATOM 592 C C . ALA A 1 75 ? 13.409 4.028 -12.266 1.00 95.19 75 ALA A C 1
ATOM 594 O O . ALA A 1 75 ? 12.661 3.733 -11.336 1.00 95.19 75 ALA A O 1
ATOM 595 N N . GLU A 1 76 ? 13.931 5.243 -12.433 1.00 97.00 76 GLU A N 1
ATOM 596 C CA . GLU A 1 76 ? 13.712 6.377 -11.529 1.00 97.00 76 GLU A CA 1
ATOM 597 C C . GLU A 1 76 ? 12.253 6.848 -11.553 1.00 97.00 76 GLU A C 1
ATOM 599 O O . GLU A 1 76 ? 11.577 6.764 -10.531 1.00 97.00 76 GLU A O 1
ATOM 604 N N . GLU A 1 77 ? 11.715 7.168 -12.733 1.00 97.50 77 GLU A N 1
ATOM 605 C CA . GLU A 1 77 ? 10.307 7.563 -12.916 1.00 97.50 77 GLU A CA 1
ATOM 606 C C . GLU A 1 77 ? 9.335 6.533 -12.330 1.00 97.50 77 GLU A C 1
ATOM 608 O O . GLU A 1 77 ? 8.339 6.863 -11.688 1.00 97.50 77 GLU A O 1
ATOM 613 N N . ARG A 1 78 ? 9.643 5.246 -12.517 1.00 97.50 78 ARG A N 1
ATOM 614 C CA . ARG A 1 78 ? 8.854 4.152 -11.953 1.00 97.50 78 ARG A CA 1
ATOM 615 C C . ARG A 1 78 ? 8.891 4.151 -10.425 1.00 97.50 78 ARG A C 1
ATOM 617 O O . ARG A 1 78 ? 7.881 3.828 -9.801 1.00 97.50 78 ARG A O 1
ATOM 624 N N . GLN A 1 79 ? 10.038 4.445 -9.808 1.00 96.75 79 GLN A N 1
ATOM 625 C CA . GLN A 1 79 ? 10.130 4.551 -8.349 1.00 96.75 79 GLN A CA 1
ATOM 626 C C . GLN A 1 79 ? 9.343 5.750 -7.830 1.00 96.75 79 GLN A C 1
ATOM 628 O O . GLN A 1 79 ? 8.622 5.583 -6.844 1.00 96.75 79 GLN A O 1
ATOM 633 N N . ASP A 1 80 ? 9.436 6.895 -8.502 1.00 97.94 80 ASP A N 1
ATOM 634 C CA . ASP A 1 80 ? 8.734 8.118 -8.111 1.00 97.94 80 ASP A CA 1
ATOM 635 C C . ASP A 1 80 ? 7.219 7.938 -8.199 1.00 97.94 80 ASP A C 1
ATOM 637 O O . ASP A 1 80 ? 6.528 8.090 -7.195 1.00 97.94 80 ASP A O 1
ATOM 641 N N . GLN A 1 81 ? 6.702 7.422 -9.317 1.00 98.19 81 GLN A N 1
ATOM 642 C CA . GLN A 1 81 ? 5.271 7.123 -9.437 1.00 98.19 81 GLN A CA 1
ATOM 643 C C . GLN A 1 81 ? 4.790 6.124 -8.374 1.00 98.19 81 GLN A C 1
ATOM 645 O O . GLN A 1 81 ? 3.712 6.269 -7.799 1.00 98.19 81 GLN A O 1
ATOM 650 N N . ILE A 1 82 ? 5.582 5.091 -8.062 1.00 97.94 82 ILE A N 1
ATOM 651 C CA . ILE A 1 82 ? 5.229 4.140 -6.996 1.00 97.94 82 ILE A CA 1
ATOM 652 C C . ILE A 1 82 ? 5.270 4.805 -5.613 1.00 97.94 82 ILE A C 1
ATOM 654 O O . ILE A 1 82 ? 4.514 4.400 -4.724 1.00 97.94 82 ILE A O 1
ATOM 658 N N . LYS A 1 83 ? 6.169 5.765 -5.386 1.00 97.75 83 LYS A N 1
ATOM 659 C CA . LYS A 1 83 ? 6.236 6.533 -4.141 1.00 97.75 83 LYS A CA 1
ATOM 660 C C . LYS A 1 83 ? 4.975 7.381 -3.987 1.00 97.75 83 LYS A C 1
ATOM 662 O O . LYS A 1 83 ? 4.324 7.242 -2.953 1.00 97.75 83 LYS A O 1
ATOM 667 N N . ASP A 1 84 ? 4.583 8.113 -5.020 1.00 98.38 84 ASP A N 1
ATOM 668 C CA . ASP A 1 84 ? 3.382 8.954 -5.012 1.00 98.38 84 ASP A CA 1
ATOM 669 C C . ASP A 1 84 ? 2.127 8.113 -4.750 1.00 98.38 84 ASP A C 1
ATOM 671 O O . ASP A 1 84 ? 1.366 8.386 -3.825 1.00 98.38 84 ASP A O 1
ATOM 675 N N . LEU A 1 85 ? 1.985 6.970 -5.433 1.00 98.50 85 LEU A N 1
ATOM 676 C CA . LEU A 1 85 ? 0.885 6.027 -5.191 1.00 98.50 85 LEU A CA 1
ATOM 677 C C . LEU A 1 85 ? 0.838 5.503 -3.747 1.00 98.50 85 LEU A C 1
ATOM 679 O O . LEU A 1 85 ? -0.234 5.196 -3.222 1.00 98.50 85 LEU A O 1
ATOM 683 N N . ARG A 1 86 ? 1.987 5.356 -3.078 1.00 96.69 86 ARG A N 1
ATOM 684 C CA . ARG A 1 86 ? 2.020 4.945 -1.664 1.00 96.69 86 ARG A CA 1
ATOM 685 C C . ARG A 1 86 ? 1.588 6.068 -0.732 1.00 96.69 86 ARG A C 1
ATOM 687 O O . ARG A 1 86 ? 1.017 5.757 0.314 1.00 96.69 86 ARG A O 1
ATOM 694 N N . GLU A 1 87 ? 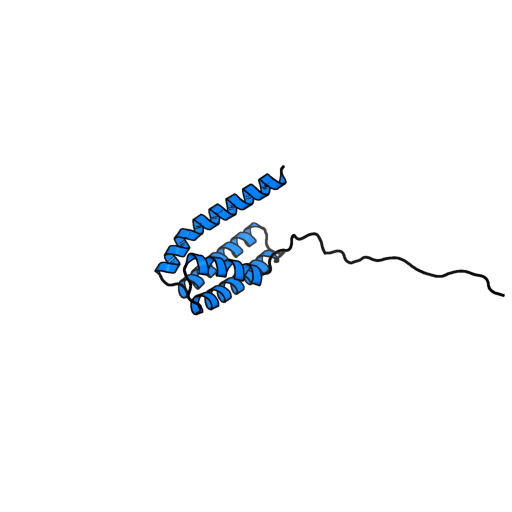1.897 7.312 -1.077 1.00 98.00 87 GLU A N 1
ATOM 695 C CA . GLU A 1 87 ? 1.474 8.500 -0.337 1.00 98.00 87 GLU A CA 1
ATOM 696 C C . GLU A 1 87 ? -0.032 8.723 -0.508 1.00 98.00 87 GLU A C 1
ATOM 698 O O . GLU A 1 87 ? -0.737 8.837 0.493 1.00 98.00 87 GLU A O 1
ATOM 703 N N . GLU A 1 88 ? -0.554 8.633 -1.734 1.00 98.44 88 GLU A N 1
ATOM 704 C CA . GLU A 1 88 ? -1.996 8.662 -2.012 1.00 98.44 88 GLU A CA 1
ATOM 705 C C . GLU A 1 88 ? -2.751 7.585 -1.215 1.00 98.44 88 GLU A C 1
ATOM 707 O O . GLU A 1 88 ? -3.736 7.876 -0.531 1.00 98.44 88 GLU A O 1
ATOM 712 N N . ARG A 1 89 ? -2.249 6.340 -1.220 1.00 98.19 89 ARG A N 1
ATOM 713 C CA . ARG A 1 89 ? -2.831 5.240 -0.433 1.00 98.19 89 ARG A CA 1
ATOM 714 C C . ARG A 1 89 ? -2.903 5.576 1.053 1.00 98.19 89 ARG A C 1
ATOM 716 O O . ARG A 1 89 ? -3.868 5.224 1.720 1.00 98.19 89 ARG A O 1
ATOM 723 N N . GLU A 1 90 ? -1.868 6.203 1.598 1.00 97.88 90 GLU A N 1
ATOM 724 C CA . GLU A 1 90 ? -1.839 6.597 3.005 1.00 97.88 90 GLU A CA 1
ATOM 725 C C . GLU A 1 90 ? -2.862 7.688 3.325 1.00 97.88 90 GLU A C 1
ATOM 727 O O . GLU A 1 90 ? -3.519 7.596 4.363 1.00 97.88 90 GLU A O 1
ATOM 732 N N . GLN A 1 91 ? -3.054 8.656 2.425 1.00 98.25 91 GLN A N 1
ATOM 733 C CA . GLN A 1 91 ? -4.115 9.653 2.573 1.00 98.25 91 GLN A CA 1
ATOM 734 C C . GLN A 1 91 ? -5.501 9.000 2.550 1.00 98.25 91 GLN A C 1
ATOM 736 O O . GLN A 1 91 ? -6.327 9.307 3.405 1.00 98.25 91 GLN A O 1
ATOM 741 N N . GLU A 1 92 ? -5.750 8.042 1.651 1.00 98.44 92 GLU A N 1
ATOM 742 C CA . GLU A 1 92 ? -7.026 7.313 1.633 1.00 98.44 92 GLU A CA 1
ATOM 743 C C . GLU A 1 92 ? -7.235 6.478 2.903 1.00 98.44 92 GLU A C 1
ATOM 745 O O . GLU A 1 92 ? -8.320 6.507 3.485 1.00 98.44 92 GLU A O 1
ATOM 750 N N . LEU A 1 93 ? -6.197 5.795 3.399 1.00 98.19 93 LEU A N 1
ATOM 751 C CA . LEU A 1 93 ? -6.276 5.050 4.660 1.00 98.19 93 LEU A CA 1
ATOM 752 C C . LEU A 1 93 ? -6.626 5.960 5.846 1.00 98.19 93 LEU A C 1
ATOM 754 O O . LEU A 1 93 ? -7.425 5.561 6.693 1.00 98.19 93 LEU A O 1
ATOM 758 N N . LYS A 1 94 ? -6.097 7.189 5.890 1.00 98.12 94 LYS A N 1
ATOM 759 C CA . LYS A 1 94 ? -6.409 8.170 6.943 1.00 98.12 94 LYS A CA 1
ATOM 760 C C . LYS A 1 94 ? -7.907 8.483 7.043 1.00 98.12 94 LYS A C 1
ATOM 762 O O . LYS A 1 94 ? -8.382 8.802 8.124 1.00 98.12 94 LYS A O 1
ATOM 767 N N . THR A 1 95 ? -8.656 8.370 5.945 1.00 97.94 95 THR A N 1
ATOM 768 C CA . THR A 1 95 ? -10.112 8.614 5.935 1.00 97.94 95 THR A CA 1
ATOM 769 C C . THR A 1 95 ? -10.940 7.451 6.494 1.00 97.94 95 THR A C 1
ATOM 771 O O . THR A 1 95 ? -12.115 7.623 6.812 1.00 97.94 95 THR A O 1
ATOM 774 N N . VAL A 1 96 ? -10.346 6.257 6.601 1.00 98.31 96 VAL A N 1
ATOM 775 C CA . VAL A 1 96 ? -11.020 5.019 7.036 1.00 98.31 96 VAL A CA 1
ATOM 776 C C . VAL A 1 96 ? -10.634 4.629 8.463 1.00 98.31 96 VAL A C 1
ATOM 778 O O . VAL A 1 96 ? -11.436 4.035 9.191 1.00 98.31 96 VAL A O 1
ATOM 781 N N . LEU A 1 97 ? -9.399 4.929 8.855 1.00 98.19 97 LEU A N 1
ATOM 782 C CA . LEU A 1 97 ? -8.862 4.636 10.179 1.00 98.19 97 LEU A CA 1
ATOM 783 C C . LEU A 1 97 ? -9.289 5.701 11.194 1.00 98.19 97 LEU A C 1
ATOM 785 O O . LEU A 1 97 ? -9.446 6.871 10.849 1.00 98.19 97 LEU A O 1
ATOM 789 N N . THR A 1 98 ? -9.440 5.306 12.461 1.00 98.56 98 THR A N 1
ATOM 790 C CA . THR A 1 98 ? -9.568 6.291 13.546 1.00 98.56 98 THR A CA 1
ATOM 791 C C . THR A 1 98 ? -8.248 7.049 13.730 1.00 98.56 98 THR A C 1
ATOM 793 O O . THR A 1 98 ? -7.193 6.552 13.311 1.00 98.56 98 THR A O 1
ATOM 796 N N . PRO A 1 99 ? -8.258 8.225 14.386 1.00 98.25 99 PRO A N 1
ATOM 797 C CA . PRO A 1 99 ? -7.027 8.937 14.709 1.00 98.25 99 PRO A CA 1
ATOM 798 C C . PRO A 1 99 ? -6.001 8.065 15.447 1.00 98.25 99 PRO A C 1
ATOM 800 O O . PRO A 1 99 ? -4.839 8.045 15.044 1.00 98.25 99 PRO A O 1
ATOM 803 N N . GLU A 1 100 ? -6.411 7.271 16.448 1.00 98.06 100 GLU A N 1
ATOM 804 C CA . GLU A 1 100 ? -5.462 6.409 17.172 1.00 98.06 100 GLU A CA 1
ATOM 805 C C . GLU A 1 100 ? -4.906 5.285 16.287 1.00 98.06 100 GLU A C 1
ATOM 807 O O . GLU A 1 100 ? -3.712 4.981 16.333 1.00 98.06 100 GLU A O 1
ATOM 812 N N . GLN A 1 101 ? -5.743 4.676 15.441 1.00 98.50 101 GLN A N 1
ATOM 813 C CA . GLN A 1 101 ? -5.298 3.642 14.502 1.00 98.50 101 GLN A CA 1
ATOM 814 C C . GLN A 1 101 ? -4.317 4.198 13.465 1.00 98.50 101 GLN A C 1
ATOM 816 O O . GLN A 1 101 ? -3.355 3.517 13.099 1.00 98.50 101 GLN A O 1
ATOM 821 N N . PHE A 1 102 ? -4.540 5.425 12.986 1.00 98.38 102 PHE A N 1
ATOM 822 C CA . PHE A 1 102 ? -3.656 6.067 12.018 1.00 98.38 102 PHE A CA 1
ATOM 823 C C . PHE A 1 102 ? -2.306 6.454 12.634 1.00 98.38 102 PHE A C 1
ATOM 825 O O . PHE A 1 102 ? -1.265 6.238 12.008 1.00 98.38 102 PHE A O 1
ATOM 832 N N . GLU A 1 103 ? -2.292 6.952 13.871 1.00 98.00 103 GLU A N 1
ATOM 833 C CA . GLU A 1 103 ? -1.040 7.207 14.592 1.00 98.00 103 GLU A CA 1
ATOM 834 C C . GLU A 1 103 ? -0.254 5.911 14.827 1.00 98.00 103 GLU A C 1
ATOM 836 O O . GLU A 1 103 ? 0.917 5.824 14.449 1.00 98.00 103 GLU A O 1
ATOM 841 N N . LYS A 1 104 ? -0.915 4.837 15.281 1.00 97.94 104 LYS A N 1
ATOM 842 C CA . LYS A 1 104 ? -0.274 3.518 15.409 1.00 97.94 104 LYS A CA 1
ATOM 843 C C . LYS A 1 104 ? 0.269 3.003 14.071 1.00 97.94 104 LYS A C 1
ATOM 845 O O . LYS A 1 104 ? 1.360 2.438 14.004 1.00 97.94 104 LYS A O 1
ATOM 850 N N . TYR A 1 105 ? -0.462 3.209 12.975 1.00 97.69 105 TYR A N 1
ATOM 851 C CA . TYR A 1 105 ? 0.018 2.872 11.634 1.00 97.69 105 TYR A CA 1
ATOM 852 C C . TYR A 1 105 ? 1.312 3.623 11.283 1.00 97.69 105 TYR A C 1
ATOM 854 O O . TYR A 1 105 ? 2.261 3.001 10.791 1.00 97.69 105 TYR A O 1
ATOM 862 N N . LYS A 1 106 ? 1.385 4.932 11.559 1.00 97.06 106 LYS A N 1
ATOM 863 C CA . LYS A 1 106 ? 2.589 5.744 11.320 1.00 97.06 106 LYS A CA 1
ATOM 864 C C . LYS A 1 106 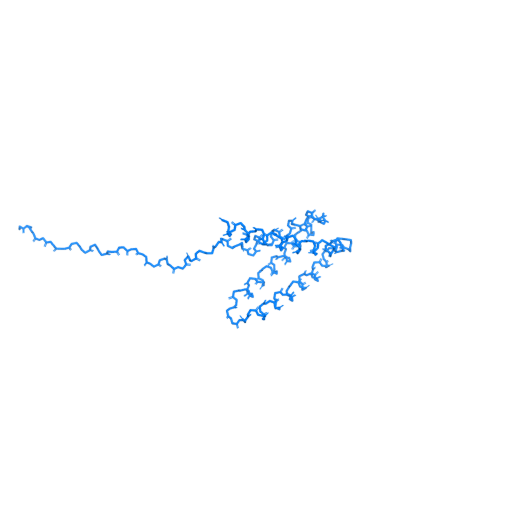? 3.791 5.248 12.121 1.00 97.06 106 LYS A C 1
ATOM 866 O O . LYS A 1 106 ? 4.891 5.205 11.571 1.00 97.06 106 LYS A O 1
ATOM 871 N N . GLU A 1 107 ? 3.586 4.837 13.370 1.00 97.12 107 GLU A N 1
ATOM 872 C CA . GLU A 1 107 ? 4.637 4.295 14.242 1.00 97.12 107 GLU A CA 1
ATOM 873 C C . GLU A 1 107 ? 5.162 2.931 13.768 1.00 97.12 107 GLU A C 1
ATOM 875 O O . GLU A 1 107 ? 6.369 2.672 13.789 1.00 97.12 107 GLU A O 1
ATOM 880 N N . LEU A 1 108 ? 4.273 2.056 13.287 1.00 96.31 108 LEU A N 1
ATOM 881 C CA . LEU A 1 108 ? 4.634 0.708 12.836 1.00 96.31 108 LEU A CA 1
ATOM 882 C C . LEU A 1 108 ? 5.265 0.688 11.437 1.00 96.31 108 LEU A C 1
ATOM 884 O O . LEU A 1 108 ? 6.138 -0.136 11.144 1.00 96.31 108 LEU A O 1
ATOM 888 N N . LYS A 1 109 ? 4.874 1.615 10.557 1.00 94.25 109 LYS A N 1
ATOM 889 C CA . LYS A 1 109 ? 5.379 1.722 9.178 1.00 94.25 109 LYS A CA 1
ATOM 890 C C . LYS A 1 109 ? 6.917 1.698 9.060 1.00 94.25 109 LYS A C 1
ATOM 892 O O . LYS A 1 109 ? 7.417 0.940 8.219 1.00 94.25 109 LYS A O 1
ATOM 897 N N . PRO A 1 110 ? 7.712 2.480 9.822 1.00 95.56 110 PRO A N 1
ATOM 898 C CA . PRO A 1 110 ? 9.173 2.418 9.749 1.00 95.56 110 PRO A CA 1
ATOM 899 C C . PRO A 1 110 ? 9.736 1.068 10.207 1.00 95.56 110 PRO A C 1
ATOM 901 O O . PRO A 1 110 ? 10.703 0.589 9.607 1.00 95.56 110 PRO A O 1
ATOM 904 N N . GLN A 1 111 ? 9.115 0.424 11.199 1.00 95.31 111 GLN A N 1
ATOM 905 C CA . GLN A 1 111 ? 9.531 -0.891 11.692 1.00 95.31 111 GLN A CA 1
ATOM 906 C C . GLN A 1 111 ? 9.341 -1.955 10.608 1.00 95.31 111 GLN A C 1
ATOM 908 O O . GLN A 1 111 ? 10.287 -2.659 10.263 1.00 95.31 111 GLN A O 1
ATOM 913 N N . TRP A 1 112 ? 8.178 -1.979 9.952 1.00 94.00 112 TRP A N 1
ATOM 914 C CA . TRP A 1 112 ? 7.925 -2.880 8.822 1.00 94.00 112 TRP A CA 1
ATOM 915 C C . TRP A 1 112 ? 8.873 -2.640 7.648 1.00 94.00 112 TRP A C 1
ATOM 917 O O . TRP A 1 112 ? 9.290 -3.581 6.973 1.00 94.00 112 TRP A O 1
ATOM 927 N N . LYS A 1 113 ? 9.232 -1.377 7.379 1.00 92.69 113 LYS A N 1
ATOM 928 C CA . LYS A 1 113 ? 10.241 -1.060 6.359 1.00 92.69 113 LYS A CA 1
ATOM 929 C C . LYS A 1 113 ? 11.606 -1.637 6.736 1.00 92.69 113 LYS A C 1
ATOM 931 O O . LYS A 1 113 ? 12.298 -2.134 5.851 1.00 92.69 113 LYS A O 1
ATOM 936 N N . LYS A 1 114 ? 12.006 -1.553 8.008 1.00 95.25 114 LYS A N 1
ATOM 937 C CA . LYS A 1 114 ? 13.270 -2.114 8.506 1.00 95.25 114 LYS A CA 1
ATOM 938 C C . LYS A 1 114 ? 13.273 -3.639 8.395 1.00 95.25 114 LYS A C 1
ATOM 940 O O . LYS A 1 114 ? 14.168 -4.176 7.750 1.00 95.25 114 LYS A O 1
ATOM 945 N N . GLU A 1 115 ? 12.235 -4.291 8.904 1.00 94.50 115 GLU A N 1
ATOM 946 C CA . GLU A 1 115 ? 12.051 -5.743 8.851 1.00 94.50 115 GLU A CA 1
ATOM 947 C C . GLU A 1 115 ? 12.115 -6.268 7.408 1.00 94.50 115 GLU A C 1
ATOM 949 O O . GLU A 1 115 ? 12.909 -7.151 7.095 1.00 94.50 115 GLU A O 1
ATOM 954 N N . ASN A 1 116 ? 11.381 -5.648 6.477 1.00 91.62 116 ASN A N 1
ATOM 955 C CA . ASN A 1 116 ? 11.418 -6.036 5.064 1.00 91.62 116 ASN A CA 1
ATOM 956 C C . ASN A 1 116 ? 12.816 -5.892 4.436 1.00 91.62 116 ASN A C 1
ATOM 958 O O . ASN A 1 116 ? 13.167 -6.660 3.539 1.00 91.62 116 ASN A O 1
ATOM 962 N N . ARG A 1 117 ? 13.619 -4.902 4.856 1.00 93.81 117 ARG A N 1
ATOM 963 C CA . ARG A 1 117 ? 15.008 -4.761 4.383 1.00 93.81 117 ARG A CA 1
ATOM 964 C C . ARG A 1 117 ? 15.900 -5.861 4.947 1.00 93.81 117 ARG A C 1
ATOM 966 O O . ARG A 1 117 ? 16.723 -6.391 4.208 1.00 93.81 117 ARG A O 1
ATOM 973 N N . GLU A 1 118 ? 15.750 -6.191 6.224 1.00 95.25 118 GLU A N 1
ATOM 974 C CA . GLU A 1 118 ? 16.522 -7.247 6.887 1.00 95.25 118 GLU A CA 1
ATOM 975 C C . GLU A 1 118 ? 16.210 -8.623 6.298 1.00 95.25 118 GLU A C 1
ATOM 977 O O . GLU A 1 118 ? 17.137 -9.358 5.963 1.00 95.25 118 GLU A O 1
ATOM 982 N N . GLN A 1 119 ? 14.933 -8.923 6.045 1.00 93.25 119 GLN A N 1
ATOM 983 C CA . GLN A 1 119 ? 14.521 -10.161 5.378 1.00 93.25 119 GLN A CA 1
ATOM 984 C C . GLN A 1 119 ? 15.149 -10.296 3.987 1.00 93.25 119 GLN A C 1
ATOM 986 O O . GLN A 1 119 ? 15.746 -11.322 3.674 1.00 93.25 119 GLN A O 1
ATOM 991 N N . ARG A 1 120 ? 15.127 -9.230 3.174 1.00 92.50 120 ARG A N 1
ATOM 992 C CA . ARG A 1 120 ? 15.777 -9.236 1.849 1.00 92.50 120 ARG A CA 1
ATOM 993 C C . ARG A 1 120 ? 17.285 -9.471 1.934 1.00 92.50 120 ARG A C 1
ATOM 995 O O . ARG A 1 120 ? 17.823 -10.218 1.123 1.00 92.50 120 ARG A O 1
ATOM 1002 N N . LYS A 1 121 ? 17.968 -8.855 2.907 1.00 94.75 121 LYS A N 1
ATOM 1003 C CA . LYS A 1 121 ? 19.404 -9.086 3.143 1.00 94.75 121 LYS A CA 1
ATOM 1004 C C . LYS A 1 121 ? 19.677 -10.540 3.531 1.00 94.75 121 LYS A C 1
ATOM 1006 O O . LYS A 1 121 ? 20.617 -11.141 3.020 1.00 94.75 121 LYS A O 1
ATOM 1011 N N . LEU A 1 122 ? 18.850 -11.112 4.406 1.00 95.31 122 LEU A N 1
ATOM 1012 C CA . LEU A 1 122 ? 18.977 -12.502 4.835 1.00 95.31 122 LEU A CA 1
ATOM 1013 C C . LEU A 1 122 ? 18.740 -13.480 3.675 1.00 95.31 122 LEU A C 1
ATOM 1015 O O . LEU A 1 122 ? 19.500 -14.431 3.515 1.00 95.31 122 LEU A O 1
ATOM 1019 N N . GLU A 1 123 ? 17.724 -13.241 2.844 1.00 93.00 123 GLU A N 1
ATOM 1020 C CA . GLU A 1 123 ? 17.467 -14.030 1.633 1.00 93.00 123 GLU A CA 1
ATOM 1021 C C . GLU A 1 123 ? 18.639 -13.971 0.649 1.00 93.00 123 GLU A C 1
ATOM 1023 O O . GLU A 1 123 ? 19.023 -14.998 0.092 1.00 93.00 123 GLU A O 1
ATOM 1028 N N . GLN A 1 124 ? 19.232 -12.791 0.450 1.00 92.50 124 GLN A N 1
ATOM 1029 C CA . GLN A 1 124 ? 20.430 -12.635 -0.377 1.00 92.50 124 GLN A CA 1
ATOM 1030 C C . GLN A 1 124 ? 21.608 -13.427 0.194 1.00 92.50 124 GLN A C 1
ATOM 1032 O O . GLN A 1 124 ? 22.253 -14.163 -0.544 1.00 92.50 124 GLN A O 1
ATOM 1037 N N . LEU A 1 125 ? 21.846 -13.349 1.508 1.00 95.19 125 LEU A N 1
ATOM 1038 C CA . LEU A 1 125 ? 22.912 -14.103 2.170 1.00 95.19 125 LEU A CA 1
ATOM 1039 C C . LEU A 1 125 ? 22.733 -15.619 2.027 1.00 95.19 125 LEU A C 1
ATOM 1041 O O . LEU A 1 125 ? 23.708 -16.321 1.781 1.00 95.19 125 LEU A O 1
ATOM 1045 N N . LYS A 1 126 ? 21.500 -16.125 2.149 1.00 94.94 126 LYS A N 1
ATOM 1046 C CA . LYS A 1 126 ? 21.195 -17.553 1.959 1.00 94.94 126 LYS A CA 1
ATOM 1047 C C . LYS A 1 126 ? 21.448 -18.031 0.530 1.00 94.94 126 LYS A C 1
ATOM 1049 O O . LYS A 1 126 ? 21.801 -19.184 0.361 1.00 94.94 126 LYS A O 1
ATOM 1054 N N . LYS A 1 127 ? 21.269 -17.168 -0.476 1.00 91.38 127 LYS A N 1
ATOM 1055 C CA . LYS A 1 127 ? 21.537 -17.495 -1.889 1.00 91.38 127 LYS A CA 1
ATOM 1056 C C . LYS A 1 127 ? 23.026 -17.499 -2.248 1.00 91.38 127 LYS A C 1
ATOM 1058 O O . LYS A 1 127 ? 23.371 -17.987 -3.315 1.00 91.38 127 LYS A O 1
ATOM 1063 N N . MET A 1 128 ? 23.876 -16.908 -1.405 1.00 88.69 128 MET A N 1
ATOM 1064 C CA . MET A 1 128 ? 25.331 -16.850 -1.602 1.00 88.69 128 MET A CA 1
ATOM 1065 C C . MET A 1 128 ? 26.088 -18.003 -0.923 1.00 88.69 128 MET A C 1
ATOM 1067 O O . MET A 1 128 ? 27.299 -18.101 -1.101 1.00 88.69 128 MET A O 1
ATOM 1071 N N . LYS A 1 129 ? 25.405 -18.820 -0.115 1.00 75.69 129 LYS A N 1
ATOM 1072 C CA . LYS A 1 129 ? 25.950 -20.030 0.515 1.00 75.69 129 LYS A CA 1
ATOM 1073 C C . LYS A 1 129 ? 25.549 -21.254 -0.291 1.00 75.69 129 LYS A C 1
ATOM 1075 O O . LYS A 1 129 ? 26.364 -22.196 -0.317 1.00 75.69 129 LYS A O 1
#